Protein AF-X1E9R8-F1 (afdb_monomer_lite)

Foldseek 3Di:
DDCVVVVVPPDPDDDPVVVVVVVVVVVVVVVVVVVVVVVVVVVVCVVCVVVDDCVVVVVDVPDDDPDPVSDDPDDDDDCAPDWDKDKDKDKDWDDDPPDIDIDIDIDIDIDHDDDD

pLDDT: mean 72.68, std 14.91, range [38.0, 93.12]

Structure (mmCIF, N/CA/C/O backbone):
data_AF-X1E9R8-F1
#
_entry.id   AF-X1E9R8-F1
#
loop_
_atom_site.group_PDB
_atom_site.id
_atom_site.type_symbol
_atom_site.label_atom_id
_atom_site.label_alt_id
_atom_site.label_comp_id
_atom_site.label_asym_id
_atom_site.label_entity_id
_atom_site.label_seq_id
_atom_site.pdbx_PDB_ins_code
_atom_site.Cartn_x
_atom_site.Cartn_y
_atom_site.Cartn_z
_atom_site.occupancy
_atom_site.B_iso_or_equiv
_atom_site.auth_seq_id
_atom_site.auth_comp_id
_atom_site.auth_asym_id
_atom_site.auth_atom_id
_atom_site.pdbx_PDB_model_num
ATOM 1 N N . MET A 1 1 ? -6.210 15.035 -20.607 1.00 41.16 1 MET A N 1
ATOM 2 C CA . MET A 1 1 ? -5.957 14.805 -22.046 1.00 41.16 1 MET A CA 1
ATOM 3 C C . MET A 1 1 ? -5.330 13.419 -22.152 1.00 41.16 1 MET A C 1
ATOM 5 O O . MET A 1 1 ? -4.273 13.219 -21.573 1.00 41.16 1 MET A O 1
ATOM 9 N N . ASN A 1 2 ? -6.037 12.433 -22.716 1.00 38.00 2 ASN A N 1
ATOM 10 C CA . ASN A 1 2 ? -5.622 11.021 -22.694 1.00 38.00 2 ASN A CA 1
ATOM 11 C C . ASN A 1 2 ? -4.437 10.783 -23.647 1.00 38.00 2 ASN A C 1
ATOM 13 O O . ASN A 1 2 ? -4.589 10.883 -24.863 1.00 38.00 2 ASN A O 1
ATOM 17 N N . PHE A 1 3 ? -3.267 10.467 -23.084 1.00 48.22 3 PHE A N 1
ATOM 18 C CA . PHE A 1 3 ? -1.976 10.388 -23.787 1.00 48.22 3 PHE A CA 1
ATOM 19 C C . PHE A 1 3 ? -1.798 9.161 -24.693 1.00 48.22 3 PHE A C 1
ATOM 21 O O . PHE A 1 3 ? -0.892 9.138 -25.519 1.00 48.22 3 PHE A O 1
ATOM 28 N N . PHE A 1 4 ? -2.694 8.172 -24.628 1.00 43.88 4 PHE A N 1
ATOM 29 C CA . PHE A 1 4 ? -2.662 7.030 -25.551 1.00 43.88 4 PHE A CA 1
ATOM 30 C C . PHE A 1 4 ? -2.816 7.434 -27.028 1.00 43.88 4 PHE A C 1
ATOM 32 O O . PHE A 1 4 ? -2.427 6.674 -27.909 1.00 43.88 4 PHE A O 1
ATOM 39 N N . ASN A 1 5 ? -3.302 8.649 -27.310 1.00 44.19 5 ASN A N 1
ATOM 40 C CA . ASN A 1 5 ? -3.389 9.174 -28.672 1.00 44.19 5 ASN A CA 1
ATOM 41 C C . ASN A 1 5 ? -2.053 9.683 -29.247 1.00 44.19 5 ASN A C 1
ATOM 43 O O . ASN A 1 5 ? -1.972 9.850 -30.461 1.00 44.19 5 ASN A O 1
ATOM 47 N N . SER A 1 6 ? -1.002 9.912 -28.443 1.00 46.03 6 SER A N 1
ATOM 48 C CA . SER A 1 6 ? 0.294 10.398 -28.961 1.00 46.03 6 SER A CA 1
ATOM 49 C C . SER A 1 6 ? 1.245 9.281 -29.405 1.00 46.03 6 SER A C 1
ATOM 51 O O . SER A 1 6 ? 2.306 9.559 -29.954 1.00 46.03 6 SER A O 1
ATOM 53 N N . ILE A 1 7 ? 0.892 8.013 -29.174 1.00 50.09 7 ILE A N 1
ATOM 54 C CA . ILE A 1 7 ? 1.714 6.859 -29.581 1.00 50.09 7 ILE A CA 1
ATOM 55 C C . ILE A 1 7 ? 1.638 6.645 -31.103 1.00 50.09 7 ILE A C 1
ATOM 57 O O . ILE A 1 7 ? 2.571 6.126 -31.709 1.00 50.09 7 ILE A O 1
ATOM 61 N N . ASN A 1 8 ? 0.571 7.130 -31.745 1.00 49.25 8 ASN A N 1
ATOM 62 C CA . ASN A 1 8 ? 0.366 6.993 -33.188 1.00 49.25 8 ASN A CA 1
ATOM 63 C C . ASN A 1 8 ? 1.249 7.918 -34.046 1.00 49.25 8 ASN A C 1
ATOM 65 O O . ASN A 1 8 ? 1.167 7.846 -35.268 1.00 49.25 8 ASN A O 1
ATOM 69 N N . SER A 1 9 ? 2.083 8.774 -33.444 1.00 53.84 9 SER A N 1
ATOM 70 C CA . SER A 1 9 ? 2.996 9.667 -34.173 1.00 53.84 9 SER A CA 1
ATOM 71 C C . SER A 1 9 ? 4.478 9.401 -33.894 1.00 53.84 9 SER A C 1
ATOM 73 O O . SER A 1 9 ? 5.303 10.271 -34.162 1.00 53.84 9 SER A O 1
ATOM 75 N N . ILE A 1 10 ? 4.841 8.245 -33.324 1.00 57.44 10 ILE A N 1
ATOM 76 C CA . ILE A 1 10 ? 6.256 7.880 -33.178 1.00 57.44 10 ILE A CA 1
ATOM 77 C C . ILE A 1 10 ? 6.777 7.481 -34.563 1.00 57.44 10 ILE A C 1
ATOM 79 O O . ILE A 1 10 ? 6.448 6.418 -35.086 1.00 57.44 10 ILE A O 1
ATOM 83 N N . ASP A 1 11 ? 7.537 8.407 -35.144 1.00 58.62 11 ASP A N 1
ATOM 84 C CA . ASP A 1 11 ? 8.135 8.386 -36.474 1.00 58.62 11 ASP A CA 1
ATOM 85 C C . ASP A 1 11 ? 8.653 7.015 -36.924 1.00 58.62 11 ASP A C 1
ATOM 87 O O . ASP A 1 11 ? 9.331 6.294 -36.188 1.00 58.62 11 ASP A O 1
ATOM 91 N N . SER A 1 12 ? 8.407 6.732 -38.204 1.00 57.72 12 SER A N 1
ATOM 92 C CA . SER A 1 12 ? 8.784 5.537 -38.977 1.00 57.72 12 SER A CA 1
ATOM 93 C C . SER A 1 12 ? 10.296 5.218 -39.082 1.00 57.72 12 SER A C 1
ATOM 95 O O . SER A 1 12 ? 10.709 4.505 -39.993 1.00 57.72 12 SER A O 1
ATOM 97 N N . GLY A 1 13 ? 11.132 5.701 -38.155 1.00 67.19 13 GLY A N 1
ATOM 98 C CA . GLY A 1 13 ? 12.592 5.537 -38.161 1.00 67.19 13 GLY A CA 1
ATOM 99 C C . GLY A 1 13 ? 13.233 5.042 -36.857 1.00 67.19 13 GLY A C 1
ATOM 100 O O . GLY A 1 13 ? 14.442 4.816 -36.845 1.00 67.19 13 GLY A O 1
ATOM 101 N N . PHE A 1 14 ? 12.482 4.856 -35.765 1.00 74.50 14 PHE A N 1
ATOM 102 C CA . PHE A 1 14 ? 13.053 4.392 -34.492 1.00 74.50 14 PHE A CA 1
ATOM 103 C C . PHE A 1 14 ? 13.040 2.868 -34.344 1.00 74.50 14 PHE A C 1
ATOM 105 O O . PHE A 1 14 ? 12.072 2.184 -34.675 1.00 74.50 14 PHE A O 1
ATOM 112 N N . THR A 1 15 ? 14.115 2.336 -33.763 1.00 87.38 15 THR A N 1
ATOM 113 C CA . THR A 1 15 ? 14.171 0.938 -33.313 1.00 87.38 15 THR A CA 1
ATOM 114 C C . THR A 1 15 ? 13.290 0.732 -32.078 1.00 87.38 15 THR A C 1
ATOM 116 O O . THR A 1 15 ? 13.027 1.664 -31.311 1.00 87.38 15 THR A O 1
ATOM 119 N N . LYS A 1 16 ? 12.834 -0.504 -31.849 1.00 84.94 16 LYS A N 1
ATOM 120 C CA . LYS A 1 16 ? 11.950 -0.836 -30.717 1.00 84.94 16 LYS A CA 1
ATOM 121 C C . LYS A 1 16 ? 12.608 -0.526 -29.371 1.00 84.94 16 LYS A C 1
ATOM 123 O O . LYS A 1 16 ? 11.939 -0.097 -28.436 1.00 84.94 16 LYS A O 1
ATOM 128 N N . GLU A 1 17 ? 13.921 -0.689 -29.294 1.00 88.12 17 GLU A N 1
ATOM 129 C CA . GLU A 1 17 ? 14.757 -0.409 -28.132 1.00 88.12 17 GLU A CA 1
ATOM 130 C C . GLU A 1 17 ? 14.771 1.090 -27.804 1.00 88.12 17 GLU A C 1
ATOM 132 O O . GLU A 1 17 ? 14.690 1.477 -26.636 1.00 88.12 17 GLU A O 1
ATOM 137 N N . GLN A 1 18 ? 14.809 1.953 -28.825 1.00 84.19 18 GLN A N 1
ATOM 138 C CA . GLN A 1 18 ? 14.741 3.405 -28.645 1.00 84.19 18 GLN A CA 1
ATOM 139 C C . GLN A 1 18 ? 13.357 3.841 -28.159 1.00 84.19 18 GLN A C 1
ATOM 141 O O . GLN A 1 18 ? 13.267 4.633 -27.221 1.00 84.19 18 GLN A O 1
ATOM 146 N N . ILE A 1 19 ? 12.290 3.268 -28.724 1.00 87.19 19 ILE A N 1
ATOM 147 C CA . ILE A 1 19 ? 10.911 3.515 -28.277 1.00 87.19 19 ILE A CA 1
ATOM 148 C C .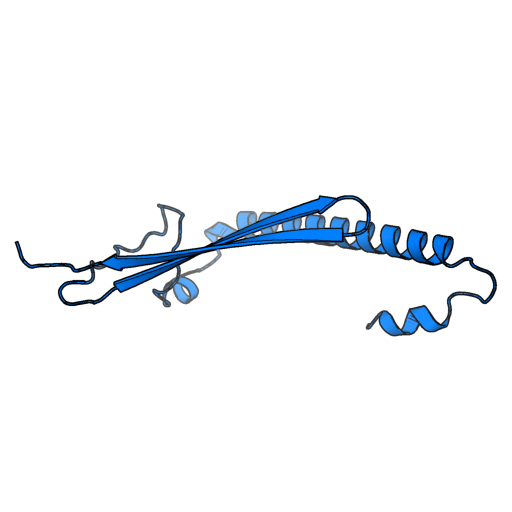 ILE A 1 19 ? 10.742 3.091 -26.813 1.00 87.19 19 ILE A C 1
ATOM 150 O O . ILE A 1 19 ? 10.248 3.863 -25.991 1.00 87.19 19 ILE A O 1
ATOM 154 N N . LEU A 1 20 ? 11.217 1.894 -26.454 1.00 83.56 20 LEU A N 1
ATOM 155 C CA . LEU A 1 20 ? 11.189 1.406 -25.075 1.00 83.56 20 LEU A CA 1
ATOM 156 C C . LEU A 1 20 ? 11.964 2.331 -24.128 1.00 83.56 20 LEU A C 1
ATOM 158 O O . LEU A 1 20 ? 11.477 2.654 -23.046 1.00 83.56 20 LEU A O 1
ATOM 162 N N . THR A 1 21 ? 13.142 2.796 -24.541 1.00 88.56 21 THR A N 1
ATOM 163 C CA . THR A 1 21 ? 13.962 3.712 -23.738 1.00 88.56 21 THR A CA 1
ATOM 164 C C . THR A 1 21 ? 13.247 5.037 -23.474 1.00 88.56 21 THR A C 1
ATOM 166 O O . THR A 1 21 ? 13.293 5.544 -22.354 1.00 88.56 21 THR A O 1
ATOM 169 N N . VAL A 1 22 ? 12.567 5.596 -24.478 1.00 89.31 22 VAL A N 1
ATOM 170 C CA . VAL A 1 22 ? 11.764 6.818 -24.321 1.00 89.31 22 VAL A CA 1
ATOM 171 C C . VAL A 1 22 ? 10.610 6.582 -23.347 1.00 89.31 22 VAL A C 1
ATOM 173 O O . VAL A 1 22 ? 10.435 7.359 -22.410 1.00 89.31 22 VAL A O 1
ATOM 176 N N . ASN A 1 23 ? 9.885 5.474 -23.497 1.00 85.69 23 ASN A N 1
ATOM 177 C CA . ASN A 1 23 ? 8.765 5.141 -22.617 1.00 85.69 23 ASN A CA 1
ATOM 178 C C . ASN A 1 23 ? 9.201 4.981 -21.155 1.00 85.69 23 ASN A C 1
ATOM 180 O O . ASN A 1 23 ? 8.546 5.505 -20.258 1.00 85.69 23 ASN A O 1
ATOM 184 N N . LEU A 1 24 ? 10.329 4.309 -20.906 1.00 88.56 24 LEU A N 1
ATOM 185 C CA . LEU A 1 24 ? 10.861 4.137 -19.552 1.00 88.56 24 LEU A CA 1
ATOM 186 C C . LEU A 1 24 ? 11.286 5.468 -18.921 1.00 88.56 24 LEU A C 1
ATOM 188 O O . LEU A 1 24 ? 11.037 5.685 -17.737 1.00 88.56 24 LEU A O 1
ATOM 192 N N . LYS A 1 25 ? 11.891 6.374 -19.700 1.00 90.81 25 LYS A N 1
ATOM 193 C CA . LYS A 1 25 ? 12.239 7.721 -19.222 1.00 90.81 25 LYS A CA 1
ATOM 194 C C . LYS A 1 25 ? 10.997 8.529 -18.857 1.00 90.81 25 LYS A C 1
ATOM 196 O O . LYS A 1 25 ? 10.987 9.175 -17.813 1.00 90.81 25 LYS A O 1
ATOM 201 N N . ASN A 1 26 ? 9.952 8.452 -19.677 1.00 89.12 26 ASN A N 1
ATOM 202 C CA . ASN A 1 26 ? 8.692 9.141 -19.410 1.00 89.12 26 ASN A CA 1
ATOM 203 C C . ASN A 1 26 ? 8.023 8.599 -18.141 1.00 89.12 26 ASN A C 1
ATOM 205 O O . ASN A 1 26 ? 7.667 9.378 -17.264 1.00 89.12 26 ASN A O 1
ATOM 209 N N . LEU A 1 27 ? 7.954 7.273 -17.985 1.00 91.19 27 LEU A N 1
ATOM 210 C CA . LEU A 1 27 ? 7.406 6.641 -16.782 1.00 91.19 27 LEU A CA 1
ATOM 211 C C . LEU A 1 27 ? 8.186 7.039 -15.517 1.00 91.19 27 LEU A C 1
ATOM 213 O O . LEU A 1 27 ? 7.597 7.319 -14.474 1.00 91.19 27 LEU A O 1
ATOM 217 N N . ALA A 1 28 ? 9.518 7.089 -15.604 1.00 90.38 28 ALA A N 1
ATOM 218 C CA . ALA A 1 28 ? 10.355 7.536 -14.496 1.00 90.38 28 ALA A CA 1
ATOM 219 C C . ALA A 1 28 ? 10.069 9.000 -14.119 1.00 90.38 28 ALA A C 1
ATOM 221 O O . ALA A 1 28 ? 10.038 9.334 -12.935 1.00 90.38 28 ALA A O 1
ATOM 222 N N . GLN A 1 29 ? 9.824 9.860 -15.109 1.00 91.25 29 GLN A N 1
ATOM 223 C CA . GLN A 1 29 ? 9.473 11.257 -14.877 1.00 91.25 29 GLN A CA 1
ATOM 224 C C . GLN A 1 29 ? 8.095 11.397 -14.216 1.00 91.25 29 GLN A C 1
ATOM 226 O O . GLN A 1 29 ? 7.970 12.103 -13.217 1.00 91.25 29 GLN A O 1
ATOM 231 N N . GLU A 1 30 ? 7.091 10.660 -14.699 1.00 91.75 30 GLU A N 1
ATOM 232 C CA . GLU A 1 30 ? 5.755 10.625 -14.091 1.00 91.75 30 GLU A CA 1
ATOM 233 C C . GLU A 1 30 ? 5.815 10.197 -12.622 1.00 91.75 30 GLU A C 1
ATOM 235 O O . GLU A 1 30 ? 5.198 10.822 -11.760 1.00 91.75 30 GLU A O 1
ATOM 240 N N . TYR A 1 31 ? 6.614 9.173 -12.313 1.00 92.25 31 TYR A N 1
ATOM 241 C CA . TYR A 1 31 ? 6.819 8.726 -10.938 1.00 92.25 31 TYR A CA 1
ATOM 242 C C . TYR A 1 31 ? 7.400 9.834 -10.046 1.00 92.25 31 TYR A C 1
ATOM 244 O O . TYR A 1 31 ? 6.921 10.055 -8.931 1.00 92.25 31 TYR A O 1
ATOM 252 N N . ILE A 1 32 ? 8.409 10.561 -10.536 1.00 93.00 32 ILE A N 1
ATOM 253 C CA . ILE A 1 32 ? 9.014 11.684 -9.805 1.00 93.00 32 ILE A CA 1
ATOM 254 C C . ILE A 1 32 ? 7.978 12.781 -9.538 1.00 93.00 32 ILE A C 1
ATOM 256 O O . ILE A 1 32 ? 7.940 13.341 -8.439 1.00 93.00 32 ILE A O 1
ATOM 260 N N . ASP A 1 33 ? 7.138 13.093 -10.522 1.00 90.75 33 ASP A N 1
ATOM 261 C CA . ASP A 1 33 ? 6.121 14.133 -10.386 1.00 90.75 33 ASP A CA 1
ATOM 262 C C . ASP A 1 33 ? 5.003 13.719 -9.416 1.00 90.75 33 ASP A C 1
ATOM 264 O O . ASP A 1 33 ? 4.563 14.543 -8.609 1.00 90.75 33 ASP A O 1
ATOM 268 N N . VAL A 1 34 ? 4.616 12.438 -9.395 1.00 91.12 34 VAL A N 1
ATOM 269 C CA . VAL A 1 34 ? 3.691 11.880 -8.392 1.00 91.12 34 VAL A CA 1
ATOM 270 C C . VAL A 1 34 ? 4.275 11.983 -6.983 1.00 91.12 34 VAL A C 1
ATOM 272 O O . VAL A 1 34 ? 3.593 12.441 -6.064 1.00 91.12 34 VAL A O 1
ATOM 275 N N . GLU A 1 35 ? 5.543 11.618 -6.795 1.00 88.88 35 GLU A N 1
ATOM 276 C CA . GLU A 1 35 ? 6.208 11.738 -5.493 1.00 88.88 35 GLU A CA 1
ATOM 277 C C . GLU A 1 35 ? 6.308 13.199 -5.032 1.00 88.88 35 GLU A C 1
ATOM 279 O O . GLU A 1 35 ? 6.086 13.502 -3.855 1.00 88.88 35 GLU A O 1
ATOM 284 N N . ARG A 1 36 ? 6.571 14.136 -5.951 1.00 93.12 36 ARG A N 1
ATOM 285 C CA . ARG A 1 36 ? 6.556 15.572 -5.641 1.00 93.12 36 ARG A CA 1
ATOM 286 C C . ARG A 1 36 ? 5.164 16.028 -5.207 1.00 93.12 36 ARG A C 1
ATOM 288 O O . ARG A 1 36 ? 5.035 16.670 -4.168 1.00 93.12 36 ARG A O 1
ATOM 295 N N . MET A 1 37 ? 4.129 15.656 -5.958 1.00 90.38 37 MET A N 1
ATOM 296 C CA . MET A 1 37 ? 2.742 16.014 -5.655 1.00 90.38 37 MET A CA 1
ATOM 297 C C . MET A 1 37 ? 2.298 15.470 -4.295 1.00 90.38 37 MET A C 1
ATOM 299 O O . MET A 1 37 ? 1.670 16.186 -3.517 1.00 90.38 37 MET A O 1
ATOM 303 N N . LYS A 1 38 ? 2.681 14.232 -3.970 1.00 86.00 38 LYS A N 1
ATOM 304 C CA . LYS A 1 38 ? 2.419 13.614 -2.668 1.00 86.00 38 LYS A CA 1
ATOM 305 C C . LYS A 1 38 ? 3.066 14.396 -1.525 1.00 86.00 38 LYS A C 1
ATOM 307 O O . LYS A 1 38 ? 2.412 14.624 -0.511 1.00 86.00 38 LYS A O 1
ATOM 312 N N . LYS A 1 39 ? 4.319 14.835 -1.683 1.00 88.94 39 LYS A N 1
ATOM 313 C CA . LYS A 1 39 ? 4.993 15.675 -0.678 1.00 88.94 39 LYS A CA 1
ATOM 314 C C . LYS A 1 39 ? 4.264 16.998 -0.476 1.00 88.94 39 LYS A C 1
ATOM 316 O O . LYS A 1 39 ? 3.923 17.322 0.656 1.00 88.94 39 LYS A O 1
ATOM 321 N N . THR A 1 40 ? 3.939 17.699 -1.560 1.00 91.31 40 THR A N 1
ATOM 322 C CA . THR A 1 40 ? 3.194 18.964 -1.494 1.00 91.31 40 THR A CA 1
ATOM 323 C C . THR A 1 40 ? 1.826 18.788 -0.836 1.00 91.31 40 THR A C 1
ATOM 325 O O . THR A 1 40 ? 1.427 19.602 -0.007 1.00 91.31 40 THR A O 1
ATOM 328 N N . PHE A 1 41 ? 1.113 17.703 -1.145 1.00 85.56 41 PHE A N 1
ATOM 329 C CA . PHE A 1 41 ? -0.155 17.383 -0.493 1.00 85.56 41 PHE A CA 1
ATOM 330 C C . 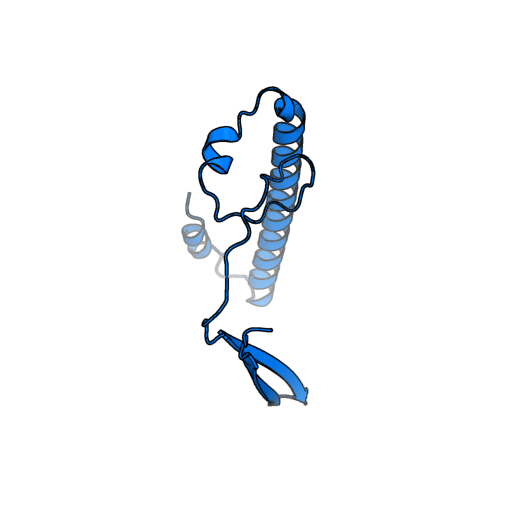PHE A 1 41 ? 0.004 17.221 1.024 1.00 85.56 41 PHE A C 1
ATOM 332 O O . PHE A 1 41 ? -0.759 17.811 1.788 1.00 85.56 41 PHE A O 1
ATOM 339 N N . VAL A 1 42 ? 1.014 16.466 1.468 1.00 83.69 42 VAL A N 1
ATOM 340 C CA . VAL A 1 42 ? 1.302 16.280 2.898 1.00 83.69 42 VAL A CA 1
ATOM 341 C C . VAL A 1 42 ? 1.656 17.609 3.566 1.00 83.69 42 VAL A C 1
ATOM 343 O O . VAL A 1 42 ? 1.141 17.897 4.642 1.00 83.69 42 VAL A O 1
ATOM 346 N N . GLU A 1 43 ? 2.483 18.441 2.934 1.00 87.25 43 GLU A N 1
ATOM 347 C CA . GLU A 1 43 ? 2.851 19.764 3.452 1.00 87.25 43 GLU A CA 1
ATOM 348 C C . GLU A 1 43 ? 1.626 20.666 3.643 1.00 87.25 43 GLU A C 1
ATOM 350 O O . GLU A 1 43 ? 1.460 21.264 4.707 1.00 87.25 43 GLU A O 1
ATOM 355 N N . ILE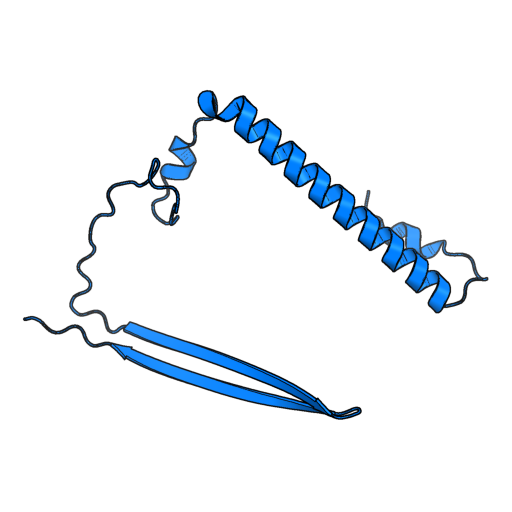 A 1 44 ? 0.726 20.714 2.654 1.00 87.19 44 ILE A N 1
ATOM 356 C CA . ILE A 1 44 ? -0.529 21.475 2.737 1.00 87.19 44 ILE A CA 1
ATOM 357 C C . ILE A 1 44 ? -1.415 20.931 3.861 1.00 87.19 44 ILE A C 1
ATOM 359 O O . ILE A 1 44 ? -1.974 21.712 4.634 1.00 87.19 44 ILE A O 1
ATOM 363 N N . LEU A 1 45 ? -1.539 19.607 3.975 1.00 82.88 45 LEU A N 1
ATOM 364 C CA . LEU A 1 45 ? -2.350 18.967 5.009 1.00 82.88 45 LEU A CA 1
ATOM 365 C C . LEU A 1 45 ? -1.817 19.309 6.405 1.00 82.88 45 LEU A C 1
ATOM 367 O O . LEU A 1 45 ? -2.586 19.715 7.273 1.00 82.88 45 LEU A O 1
ATOM 371 N N . LEU A 1 46 ? -0.501 19.220 6.608 1.00 80.38 46 LEU A N 1
ATOM 372 C CA . LEU A 1 46 ? 0.146 19.560 7.876 1.00 80.38 46 LEU A CA 1
ATOM 373 C C . LEU A 1 46 ? 0.025 21.052 8.213 1.00 80.38 46 LEU A C 1
ATOM 375 O O . LEU A 1 46 ? -0.268 21.391 9.359 1.00 80.38 46 LEU A O 1
ATOM 379 N N . ALA A 1 47 ? 0.191 21.943 7.230 1.00 85.50 47 ALA A N 1
ATOM 380 C CA . ALA A 1 47 ? 0.049 23.387 7.425 1.00 85.50 47 ALA A CA 1
ATOM 381 C C . ALA A 1 47 ? -1.369 23.785 7.867 1.00 85.50 47 ALA A C 1
ATOM 383 O O . ALA A 1 47 ? -1.543 24.748 8.613 1.00 85.50 47 ALA A O 1
ATOM 384 N N . ASN A 1 48 ? -2.376 23.020 7.441 1.00 84.94 48 ASN A N 1
ATOM 385 C CA . ASN A 1 48 ? -3.783 23.276 7.736 1.00 84.94 48 ASN A CA 1
ATOM 386 C C . ASN A 1 48 ? -4.356 22.336 8.807 1.00 84.94 48 ASN A C 1
ATOM 388 O O . ASN A 1 48 ? -5.543 22.385 9.097 1.00 84.94 48 ASN A O 1
ATOM 392 N N . LEU A 1 49 ? -3.538 21.502 9.453 1.00 79.19 49 LEU A N 1
ATOM 393 C CA . LEU A 1 49 ? -4.013 20.449 10.358 1.00 79.19 49 LEU A CA 1
ATOM 394 C C . LEU A 1 49 ? -4.919 20.963 11.490 1.00 79.19 49 LEU A C 1
ATOM 396 O O . LEU A 1 49 ? -5.845 20.272 11.897 1.00 79.19 49 LEU A O 1
ATOM 400 N N . LYS A 1 50 ? -4.686 22.191 11.973 1.00 77.62 50 LYS A N 1
ATOM 401 C CA . LYS A 1 50 ? -5.499 22.822 13.028 1.00 77.62 50 LYS A CA 1
ATOM 402 C C . LYS A 1 50 ? -6.887 23.272 12.558 1.00 77.62 50 LYS A C 1
ATOM 404 O O . LYS A 1 50 ? -7.764 23.447 13.396 1.00 77.62 50 LYS A O 1
ATOM 409 N N . SER A 1 51 ? -7.071 23.509 11.260 1.00 80.12 51 SER A N 1
ATOM 410 C CA . SER A 1 51 ? -8.339 23.942 10.658 1.00 80.12 51 SER A CA 1
ATOM 411 C C . SER A 1 51 ? -9.088 22.807 9.953 1.00 80.12 51 SER A C 1
ATOM 413 O O . SER A 1 51 ? -10.241 22.988 9.566 1.00 80.12 51 SER A O 1
ATOM 415 N N . LEU A 1 52 ? -8.464 21.636 9.800 1.00 78.56 52 LEU A N 1
ATOM 416 C CA . LEU A 1 52 ? -9.093 20.453 9.223 1.00 78.56 52 LEU A CA 1
ATOM 417 C C . LEU A 1 52 ? -9.981 19.755 10.261 1.00 78.56 52 LEU A C 1
ATOM 419 O O . LEU A 1 52 ? -9.510 19.309 11.306 1.00 78.56 52 LEU A O 1
ATOM 423 N N . ASN A 1 53 ? -11.273 19.630 9.950 1.00 75.69 53 ASN A N 1
ATOM 424 C CA . ASN A 1 53 ? -12.210 18.834 10.735 1.00 75.69 53 ASN A CA 1
ATOM 425 C C . ASN A 1 53 ? -12.316 17.417 10.143 1.00 75.69 53 ASN A C 1
ATOM 427 O O . ASN A 1 53 ? -12.839 17.231 9.046 1.00 75.69 53 ASN A O 1
ATOM 431 N N . PHE A 1 54 ? -11.839 16.418 10.888 1.00 70.31 54 PHE A N 1
ATOM 432 C CA . PHE A 1 54 ? -11.902 15.004 10.506 1.00 70.31 54 PHE A CA 1
ATOM 433 C C . PHE A 1 54 ? -13.084 14.250 11.140 1.00 70.31 54 PHE A C 1
ATOM 435 O O . PHE A 1 54 ? -13.207 13.042 10.945 1.00 70.31 54 PHE A O 1
ATOM 442 N N . GLU A 1 55 ? -13.969 14.922 11.884 1.00 70.69 55 GLU A N 1
ATOM 443 C CA . GLU A 1 55 ? -15.086 14.297 12.608 1.00 70.69 55 GLU A CA 1
ATOM 444 C C . GLU A 1 55 ? -15.967 13.426 11.710 1.00 70.69 55 GLU A C 1
ATOM 446 O O . GLU A 1 55 ? -16.403 12.361 12.137 1.00 70.69 55 GLU A O 1
ATOM 451 N N . GLU A 1 56 ? -16.202 13.834 10.462 1.00 68.81 56 GLU A N 1
ATOM 452 C CA . GLU A 1 56 ? -17.025 13.079 9.515 1.00 68.81 56 GLU A CA 1
ATOM 453 C C . GLU A 1 56 ? -16.365 11.772 9.050 1.00 68.81 56 GLU A C 1
ATOM 455 O O . GLU A 1 56 ? -17.042 10.752 8.940 1.00 68.81 56 GLU A O 1
ATOM 460 N N . LEU A 1 57 ? -15.040 11.756 8.880 1.00 61.22 57 LEU A N 1
ATOM 461 C CA . LEU A 1 57 ? -14.284 10.529 8.595 1.00 61.22 57 LEU A CA 1
ATOM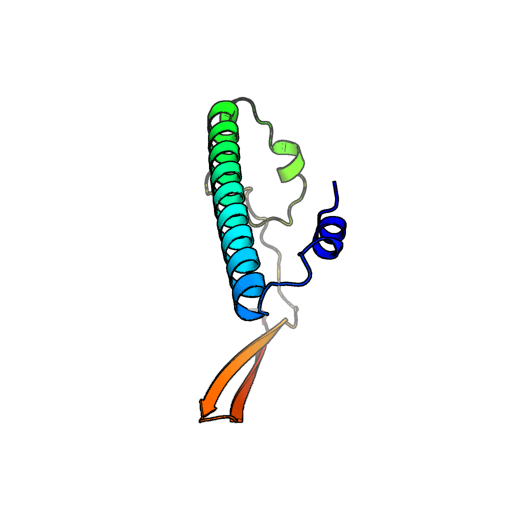 462 C C . LEU A 1 57 ? -14.250 9.604 9.816 1.00 61.22 57 LEU A C 1
ATOM 464 O O . LEU A 1 57 ? -14.354 8.386 9.683 1.00 61.22 57 LEU A O 1
ATOM 468 N N . LEU A 1 58 ? -14.195 10.186 11.017 1.00 60.91 58 LEU A N 1
ATOM 469 C CA . LEU A 1 58 ? -14.255 9.450 12.277 1.00 60.91 58 LEU A CA 1
ATOM 470 C C . LEU A 1 58 ? -15.645 8.871 12.575 1.00 60.91 58 LEU A C 1
ATOM 472 O O . LEU A 1 58 ? -15.750 8.007 13.449 1.00 60.91 58 LEU A O 1
ATOM 476 N N . LYS A 1 59 ? -16.722 9.309 11.904 1.00 66.44 59 LYS A N 1
ATOM 477 C CA . LYS A 1 59 ? -18.074 8.739 12.088 1.00 66.44 59 LYS A CA 1
ATOM 478 C C . LYS A 1 59 ? -18.167 7.279 11.647 1.00 66.44 59 LYS A C 1
ATOM 480 O O . LYS A 1 59 ? -19.043 6.577 12.143 1.00 66.44 59 LYS A O 1
ATOM 485 N N . TYR A 1 60 ? -17.270 6.812 10.783 1.00 59.84 60 TYR A N 1
ATOM 486 C CA . TYR A 1 60 ? -17.247 5.429 10.319 1.00 59.84 60 TYR A CA 1
ATOM 487 C C . TYR A 1 60 ? -16.279 4.597 11.184 1.00 59.84 60 TYR A C 1
ATOM 489 O O . TYR A 1 60 ? -15.065 4.744 11.054 1.00 59.84 60 TYR A O 1
ATOM 497 N N . PRO A 1 61 ? -16.775 3.715 12.073 1.00 53.59 61 PRO A N 1
ATOM 498 C CA . PRO A 1 61 ? -15.963 3.014 13.076 1.00 53.59 61 PRO A CA 1
ATOM 499 C C . PRO A 1 61 ? -15.063 1.898 12.515 1.00 53.59 61 PRO A C 1
ATOM 501 O O . PRO A 1 61 ? -14.372 1.236 13.282 1.00 53.59 61 PRO A O 1
ATOM 504 N N . ASN A 1 62 ? -15.049 1.682 11.196 1.00 55.16 62 ASN A N 1
ATOM 505 C CA . ASN A 1 62 ? -14.354 0.556 10.561 1.00 55.16 62 ASN A CA 1
ATOM 506 C C . ASN A 1 62 ? -12.905 0.867 10.145 1.00 55.16 62 ASN A C 1
ATOM 508 O O . ASN A 1 62 ? -12.283 0.057 9.461 1.00 55.16 62 ASN A O 1
ATOM 512 N N . TYR A 1 63 ? -12.368 2.026 10.529 1.00 50.31 63 TYR A N 1
ATOM 513 C CA . TYR A 1 63 ? -10.990 2.405 10.226 1.00 50.31 63 TYR A CA 1
ATOM 514 C C . TYR A 1 63 ? -10.104 2.231 11.464 1.00 50.31 63 TYR A C 1
ATOM 516 O O . TYR A 1 63 ? -10.321 2.872 12.492 1.00 50.31 63 TYR A O 1
ATOM 524 N N . ASP A 1 64 ? -9.094 1.364 11.356 1.00 53.16 64 ASP A N 1
ATOM 525 C CA . ASP A 1 64 ? -8.034 1.215 12.356 1.00 53.16 64 ASP A CA 1
ATOM 526 C C . ASP A 1 64 ? -7.066 2.405 12.250 1.00 53.16 64 ASP A C 1
ATOM 528 O O . ASP A 1 64 ? -6.167 2.432 11.405 1.00 53.16 64 ASP A O 1
ATOM 532 N N . ILE A 1 65 ? -7.303 3.438 13.064 1.00 57.03 65 ILE A N 1
ATOM 533 C CA . ILE A 1 65 ? -6.445 4.626 13.132 1.00 57.03 65 ILE A CA 1
ATOM 534 C C . ILE A 1 65 ? -5.289 4.327 14.089 1.00 57.03 65 ILE A C 1
ATOM 536 O O . ILE A 1 65 ? -5.475 4.165 15.300 1.00 57.03 65 ILE A O 1
ATOM 540 N N . LYS A 1 66 ? -4.078 4.240 13.529 1.00 55.28 66 LYS A N 1
ATOM 541 C CA . LYS A 1 66 ? -2.859 3.835 14.247 1.00 55.28 66 LYS A CA 1
ATOM 542 C C . LYS A 1 66 ? -2.344 4.925 15.190 1.00 55.28 66 LYS A C 1
ATOM 544 O O . LYS A 1 66 ? -1.636 4.628 16.153 1.00 55.28 66 LYS A O 1
ATOM 549 N N . GLU A 1 67 ? -2.713 6.174 14.942 1.00 56.25 67 GLU A N 1
ATOM 550 C CA . GLU A 1 67 ? -2.306 7.350 15.693 1.00 56.25 67 GLU A CA 1
ATOM 551 C C . GLU A 1 67 ? -3.017 7.430 17.054 1.00 56.25 67 GLU A C 1
ATOM 553 O O . GLU A 1 67 ? -4.222 7.668 17.157 1.00 56.25 67 GLU A O 1
ATOM 558 N N . ASN A 1 68 ? -2.244 7.284 18.136 1.00 57.94 68 ASN A N 1
ATOM 559 C CA . ASN A 1 68 ? -2.767 7.193 19.505 1.00 57.94 68 ASN A CA 1
ATOM 560 C C . ASN A 1 68 ? -3.598 8.407 19.969 1.00 57.94 68 ASN A C 1
ATOM 562 O O . ASN A 1 68 ? -4.392 8.258 20.891 1.00 57.94 68 ASN A O 1
ATOM 566 N N . PHE A 1 69 ? -3.446 9.584 19.352 1.00 56.97 69 PHE A N 1
ATOM 567 C CA . PHE A 1 69 ? -4.175 10.804 19.729 1.00 56.97 69 PHE A CA 1
ATOM 568 C C . PHE A 1 69 ? -5.591 10.902 19.130 1.00 56.97 69 PHE A C 1
ATOM 570 O O . PHE A 1 69 ? -6.362 11.757 19.552 1.00 56.97 69 PHE A O 1
ATOM 577 N N . ILE A 1 70 ? -5.946 10.029 18.177 1.00 55.75 70 ILE A N 1
ATOM 578 C CA . ILE A 1 70 ? -7.278 9.969 17.540 1.00 55.75 70 ILE A CA 1
ATOM 579 C C . ILE A 1 70 ? -8.040 8.698 17.960 1.00 55.75 70 ILE A C 1
ATOM 581 O O . ILE A 1 70 ? -9.213 8.525 17.626 1.00 55.75 70 ILE A O 1
ATOM 585 N N . LYS A 1 71 ? -7.403 7.789 18.712 1.00 48.12 71 LYS A N 1
ATOM 586 C CA . LYS A 1 71 ? -8.009 6.515 19.114 1.00 48.12 71 LYS A CA 1
ATOM 587 C C . LYS A 1 71 ? -9.294 6.742 19.904 1.00 48.12 71 LYS A C 1
ATOM 589 O O . LYS A 1 71 ? -9.274 7.110 21.078 1.00 48.12 71 LYS A O 1
ATOM 594 N N . LYS A 1 72 ? -10.426 6.450 19.262 1.00 52.25 72 LYS A N 1
ATOM 595 C CA . LYS A 1 72 ? -11.689 6.240 19.964 1.00 52.25 72 LYS A CA 1
ATOM 596 C C . LYS A 1 72 ? -11.526 5.053 20.920 1.00 52.25 72 LYS A C 1
ATOM 598 O O . LYS A 1 72 ? -10.834 4.093 20.569 1.00 52.25 72 LYS A O 1
ATOM 603 N N . PRO A 1 73 ? -12.160 5.081 22.104 1.00 53.12 73 PRO A N 1
ATOM 604 C CA . PRO A 1 73 ? -12.231 3.905 22.956 1.00 53.12 73 PRO A CA 1
ATOM 605 C C . PRO A 1 73 ? -12.926 2.788 22.172 1.00 53.12 73 PRO A C 1
ATOM 607 O O . PRO A 1 73 ? -14.104 2.886 21.828 1.00 53.12 73 PRO A O 1
ATOM 610 N N . ILE A 1 74 ? -12.161 1.754 21.831 1.00 54.97 74 ILE A N 1
ATOM 611 C CA . ILE A 1 74 ? -12.658 0.584 21.114 1.00 54.97 74 ILE A CA 1
ATOM 612 C C . ILE A 1 74 ? -13.561 -0.165 22.094 1.00 54.97 74 ILE A C 1
ATOM 614 O O . ILE A 1 74 ? -13.092 -0.645 23.126 1.00 54.97 74 ILE A O 1
ATOM 618 N N . GLN A 1 75 ? -14.861 -0.237 21.803 1.00 56.38 75 GLN A N 1
ATOM 619 C CA . GLN A 1 75 ? -15.753 -1.111 22.558 1.00 56.38 75 GLN A CA 1
ATOM 620 C C . GLN A 1 75 ? -15.344 -2.558 22.287 1.00 56.38 75 GLN A C 1
ATOM 622 O O . GLN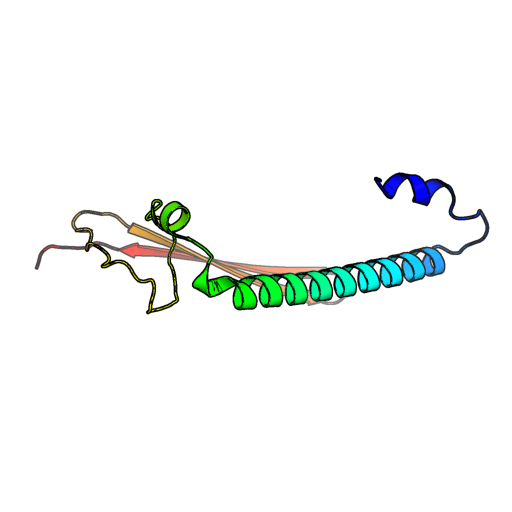 A 1 75 ? -15.283 -3.002 21.139 1.00 56.38 75 GLN A O 1
ATOM 627 N N . THR A 1 76 ? -15.022 -3.292 23.347 1.00 54.53 76 THR A N 1
ATOM 628 C CA . THR A 1 76 ? -14.666 -4.701 23.240 1.00 54.53 76 THR A CA 1
ATOM 629 C C . THR A 1 76 ? -15.892 -5.485 22.788 1.00 54.53 76 THR A C 1
ATOM 631 O O . THR A 1 76 ? -16.935 -5.493 23.437 1.00 54.53 76 THR A O 1
ATOM 634 N N . SER A 1 77 ? -15.782 -6.137 21.633 1.00 55.91 77 SER A N 1
ATOM 635 C CA . SER A 1 77 ? -16.814 -7.056 21.160 1.00 55.91 77 SER A CA 1
ATOM 636 C C . SER A 1 77 ? -16.616 -8.413 21.830 1.00 55.91 77 SER A C 1
ATOM 638 O O . SER A 1 77 ? -15.504 -8.941 21.863 1.00 55.91 77 SER A O 1
ATOM 640 N N . ASN A 1 78 ? -17.688 -8.982 22.380 1.00 60.69 78 ASN A N 1
ATOM 641 C CA . ASN A 1 78 ? -17.660 -10.330 22.934 1.00 60.69 78 ASN A CA 1
ATOM 642 C C . ASN A 1 78 ? -17.604 -11.346 21.782 1.00 60.69 78 ASN A C 1
ATOM 644 O O . ASN A 1 78 ? -18.611 -11.591 21.126 1.00 60.69 78 ASN A O 1
ATOM 648 N N . ILE A 1 79 ? -16.424 -11.921 21.536 1.00 65.69 79 ILE A N 1
ATOM 649 C CA . ILE A 1 79 ? -16.198 -12.894 20.455 1.00 65.69 79 ILE A CA 1
ATOM 650 C C . ILE A 1 79 ? -16.492 -14.353 20.855 1.00 65.69 79 ILE A C 1
ATOM 652 O O . ILE A 1 79 ? -16.154 -15.279 20.116 1.00 65.69 79 ILE A O 1
ATOM 656 N N . ARG A 1 80 ? -17.101 -14.585 22.028 1.00 68.62 80 ARG A N 1
ATOM 657 C CA . ARG A 1 80 ? -17.486 -15.931 22.487 1.00 68.62 80 ARG A CA 1
ATOM 658 C C . ARG A 1 80 ? -18.449 -16.582 21.488 1.00 68.62 80 ARG A C 1
ATOM 660 O O . ARG A 1 80 ? -19.357 -15.933 20.978 1.00 68.62 80 ARG A O 1
ATOM 667 N N . GLY A 1 81 ? -18.248 -17.870 21.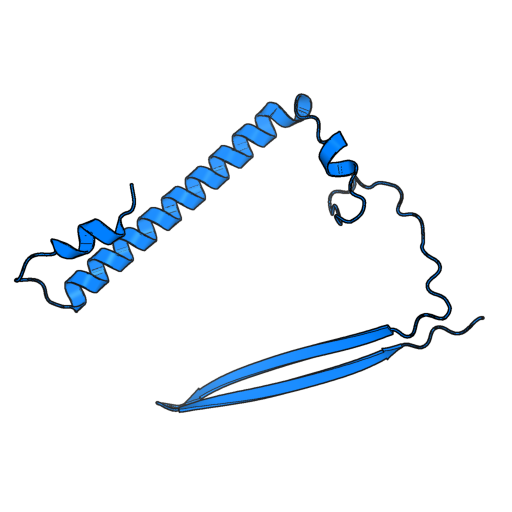208 1.00 59.56 81 GLY A N 1
ATOM 668 C CA . GLY A 1 81 ? -19.082 -18.639 20.275 1.00 59.56 81 GLY A CA 1
ATOM 669 C C . GLY A 1 81 ? -18.778 -18.430 18.784 1.00 59.56 81 GLY A C 1
ATOM 670 O O . GLY A 1 81 ? -19.360 -19.123 17.950 1.00 59.56 81 GLY A O 1
ATOM 671 N N . LEU A 1 82 ? -17.851 -17.534 18.418 1.00 59.16 82 LEU A N 1
ATOM 672 C CA . LEU A 1 82 ? -17.415 -17.384 17.027 1.00 59.16 82 LEU A CA 1
ATOM 673 C C . LEU A 1 82 ? -16.459 -18.513 16.621 1.00 59.16 82 LEU A C 1
ATOM 675 O O . LEU A 1 82 ? -15.418 -18.733 17.239 1.00 59.16 82 LEU A O 1
ATOM 679 N N . ASN A 1 83 ? -16.792 -19.190 15.522 1.00 56.84 83 ASN A N 1
ATOM 680 C CA . ASN A 1 83 ? -15.885 -20.098 14.827 1.00 56.84 83 ASN A CA 1
ATOM 681 C C . ASN A 1 83 ? -15.031 -19.287 13.851 1.00 56.84 83 ASN A C 1
ATOM 683 O O . ASN A 1 83 ? -15.488 -18.950 12.760 1.00 56.84 83 ASN A O 1
ATOM 687 N N . ILE A 1 84 ? -13.795 -18.976 14.239 1.00 72.94 84 ILE A N 1
ATOM 688 C CA . ILE A 1 84 ? -12.873 -18.206 13.399 1.00 72.94 84 ILE A CA 1
ATOM 689 C C . ILE A 1 84 ? -11.905 -19.170 12.716 1.00 72.94 84 ILE A C 1
ATOM 691 O O . ILE A 1 84 ? -11.229 -19.961 13.375 1.00 72.94 84 ILE A O 1
ATOM 695 N N . VAL A 1 85 ? -11.827 -19.096 11.388 1.00 70.62 85 VAL A N 1
ATOM 696 C CA . VAL A 1 85 ? -10.807 -19.786 10.593 1.00 70.62 85 VAL A CA 1
ATOM 697 C C . VAL A 1 85 ? -9.905 -18.723 9.990 1.00 70.62 85 VAL A C 1
ATOM 699 O O . VAL A 1 85 ? -10.361 -17.898 9.203 1.00 70.62 85 VAL A O 1
ATOM 702 N N . SER A 1 86 ? -8.634 -18.736 10.376 1.00 76.44 86 SER A N 1
ATOM 703 C CA . SER A 1 86 ? -7.599 -17.938 9.726 1.00 76.44 86 SER A CA 1
ATOM 704 C C . SER A 1 86 ? -6.961 -18.771 8.625 1.00 76.44 86 SER A C 1
ATOM 706 O O . SER A 1 86 ? -6.647 -19.941 8.847 1.00 76.44 86 SER A O 1
ATOM 708 N N . VAL A 1 87 ? -6.782 -18.185 7.445 1.00 77.94 87 VAL A N 1
ATOM 709 C CA . VAL A 1 87 ? -6.125 -18.830 6.307 1.00 77.94 87 VAL A CA 1
ATOM 710 C C . VAL A 1 87 ? -4.978 -17.933 5.881 1.00 77.94 87 VAL A C 1
ATOM 712 O O . VAL A 1 87 ? -5.186 -16.747 5.640 1.00 77.94 87 VAL A O 1
ATOM 715 N N . ASP A 1 88 ? -3.783 -18.498 5.797 1.00 79.06 88 ASP A N 1
ATOM 716 C CA . ASP A 1 88 ? -2.599 -17.806 5.303 1.00 79.06 88 ASP A CA 1
ATOM 717 C C . ASP A 1 88 ? -1.920 -18.656 4.230 1.00 79.06 88 ASP A C 1
ATOM 719 O O . ASP A 1 88 ? -1.973 -19.891 4.245 1.00 79.06 88 ASP A O 1
ATOM 723 N N . GLY A 1 89 ? -1.296 -17.990 3.271 1.00 84.06 89 GLY A N 1
ATOM 724 C CA . GLY A 1 89 ? -0.640 -18.625 2.148 1.00 84.06 89 GLY A CA 1
ATOM 725 C C . GLY A 1 89 ? 0.638 -17.898 1.786 1.00 84.06 89 GLY A C 1
ATOM 726 O O . GLY A 1 89 ? 0.707 -16.673 1.795 1.00 84.06 89 GLY A O 1
ATOM 727 N N . SER A 1 90 ? 1.659 -18.663 1.421 1.00 85.25 90 SER A N 1
ATOM 728 C CA . SER A 1 90 ? 2.902 -18.118 0.900 1.00 85.25 90 SER A CA 1
ATOM 729 C C . SER A 1 90 ? 3.298 -18.811 -0.393 1.00 85.25 90 SER A C 1
ATOM 731 O O . SER A 1 90 ? 2.987 -19.978 -0.638 1.00 85.25 90 SER A O 1
ATOM 733 N N . SER A 1 91 ? 3.976 -18.054 -1.248 1.00 84.12 91 SER A N 1
ATOM 734 C CA . SER A 1 91 ? 4.518 -18.543 -2.506 1.00 84.12 91 SER A CA 1
ATOM 735 C C . SER A 1 91 ? 6.002 -18.231 -2.562 1.00 84.12 91 SER A C 1
ATOM 737 O O . SER A 1 91 ? 6.421 -17.118 -2.239 1.00 84.12 91 SER A O 1
ATOM 739 N N . VAL A 1 92 ? 6.797 -19.209 -2.984 1.00 87.38 92 VAL A N 1
ATOM 740 C CA . VAL A 1 92 ? 8.212 -19.024 -3.294 1.00 87.38 92 VAL A CA 1
ATOM 741 C C . VAL A 1 92 ? 8.426 -19.395 -4.749 1.00 87.38 92 VAL A C 1
ATOM 743 O O . VAL A 1 92 ? 8.255 -20.550 -5.135 1.00 87.38 92 VAL A O 1
ATOM 746 N N . VAL A 1 93 ? 8.838 -18.413 -5.548 1.00 85.88 93 VAL A N 1
ATOM 747 C CA . VAL A 1 93 ? 9.188 -18.615 -6.956 1.00 85.88 93 VAL A CA 1
ATOM 748 C C . VAL A 1 93 ? 10.706 -18.595 -7.102 1.00 85.88 93 VAL A C 1
ATOM 750 O O . VAL A 1 93 ? 11.379 -17.672 -6.635 1.00 85.88 93 VAL A O 1
ATOM 753 N N . LYS A 1 94 ? 11.260 -19.619 -7.750 1.00 83.19 94 LYS A N 1
ATOM 754 C CA . LYS A 1 94 ? 12.675 -19.721 -8.112 1.00 83.19 94 LYS A CA 1
ATOM 755 C C . LYS A 1 94 ? 12.799 -19.878 -9.620 1.00 83.19 94 LYS A C 1
ATOM 757 O O . LYS A 1 94 ? 12.284 -20.832 -10.193 1.00 83.19 94 LYS A O 1
ATOM 762 N N . LYS A 1 95 ? 13.506 -18.942 -10.250 1.00 83.75 95 LYS A N 1
ATOM 763 C CA . LYS A 1 95 ? 13.803 -18.989 -11.683 1.00 83.75 95 LYS A CA 1
ATOM 764 C C . LYS A 1 95 ? 15.086 -19.773 -11.913 1.00 83.75 95 LYS A C 1
ATOM 766 O O . LYS A 1 95 ? 16.102 -19.464 -11.288 1.00 83.75 95 LYS A O 1
ATOM 771 N N . PHE A 1 96 ? 15.042 -20.761 -12.797 1.00 78.69 96 PHE A N 1
ATOM 772 C CA . PHE A 1 96 ? 16.216 -21.506 -13.237 1.00 78.69 96 PHE A CA 1
ATOM 773 C C . PHE A 1 96 ? 16.242 -21.514 -14.769 1.00 78.69 96 PHE A C 1
ATOM 775 O O . PHE A 1 96 ? 15.406 -22.142 -15.414 1.00 78.69 96 PHE A O 1
ATOM 782 N N . MET A 1 97 ? 17.200 -20.783 -15.350 1.00 83.62 97 MET A N 1
ATOM 783 C CA . MET A 1 97 ? 17.291 -20.527 -16.795 1.00 83.62 97 MET A CA 1
ATOM 784 C C . MET A 1 97 ? 16.005 -19.886 -17.355 1.00 83.62 97 MET A C 1
ATOM 786 O O . MET A 1 97 ? 15.657 -18.773 -16.972 1.00 83.62 97 MET A O 1
ATOM 790 N N . ASN A 1 98 ? 15.315 -20.575 -18.262 1.00 84.75 98 ASN A N 1
ATOM 791 C CA . ASN A 1 98 ? 14.077 -20.168 -18.924 1.00 84.75 98 ASN A CA 1
ATOM 792 C C . ASN A 1 98 ? 12.822 -20.827 -18.316 1.00 84.75 98 ASN A C 1
ATOM 794 O O . ASN A 1 98 ? 11.766 -20.809 -18.946 1.00 84.75 98 ASN A O 1
ATOM 798 N N . VAL A 1 99 ? 12.931 -21.418 -17.119 1.00 56.06 99 VAL A N 1
ATOM 799 C CA . VAL A 1 99 ? 11.831 -22.101 -16.425 1.00 56.06 99 VAL A CA 1
ATOM 800 C C . VAL A 1 99 ? 11.659 -21.539 -15.011 1.00 56.06 99 VAL A C 1
ATOM 802 O O . VAL A 1 99 ? 12.624 -21.389 -14.257 1.00 56.06 99 VAL A O 1
ATOM 805 N N . ASP A 1 100 ? 10.408 -21.266 -14.637 1.00 82.06 100 ASP A N 1
ATOM 806 C CA . ASP A 1 100 ? 10.032 -20.777 -13.310 1.00 82.06 100 ASP A CA 1
ATOM 807 C C . ASP A 1 100 ? 9.454 -21.929 -12.468 1.00 82.06 100 ASP A C 1
ATOM 809 O O . ASP A 1 100 ? 8.438 -22.527 -12.822 1.00 82.06 100 ASP A O 1
ATOM 813 N N . PHE A 1 101 ? 10.077 -22.227 -11.325 1.00 77.94 101 PHE A N 1
ATOM 814 C CA . PHE A 1 101 ? 9.575 -23.184 -10.336 1.00 77.94 101 PHE A CA 1
ATOM 815 C C . PHE A 1 101 ? 8.842 -22.436 -9.226 1.00 77.94 101 PHE A C 1
ATOM 817 O O . PHE A 1 101 ? 9.420 -21.564 -8.578 1.00 77.94 101 PHE A O 1
ATOM 824 N N . SER A 1 102 ? 7.580 -22.786 -8.985 1.00 80.12 102 SER A N 1
ATOM 825 C CA . SER A 1 102 ? 6.749 -22.145 -7.961 1.00 80.12 102 SER A CA 1
ATOM 826 C C . SER A 1 102 ? 6.342 -23.147 -6.888 1.00 80.12 102 SER A C 1
ATOM 828 O O . SER A 1 102 ? 5.767 -24.189 -7.193 1.00 80.12 102 SER A O 1
ATOM 830 N N . PHE A 1 103 ? 6.612 -22.811 -5.628 1.00 80.44 103 PHE A N 1
ATOM 831 C CA . PHE A 1 103 ? 6.192 -23.573 -4.457 1.00 80.44 103 PHE A CA 1
ATOM 832 C C . PHE A 1 103 ? 5.117 -22.795 -3.715 1.00 80.44 103 PHE A C 1
ATOM 834 O O . PHE A 1 103 ? 5.375 -21.706 -3.204 1.00 80.44 103 PHE A O 1
ATOM 841 N N . LEU A 1 104 ? 3.919 -23.367 -3.654 1.00 81.00 104 LEU A N 1
ATOM 842 C CA . LEU A 1 104 ? 2.774 -22.794 -2.959 1.00 81.00 104 LEU A CA 1
ATOM 843 C C . LEU A 1 104 ? 2.566 -23.527 -1.637 1.00 81.00 104 LEU A C 1
ATOM 845 O O . LEU A 1 104 ? 2.529 -24.757 -1.596 1.00 81.00 104 LEU A O 1
ATOM 849 N N . LYS A 1 105 ? 2.407 -22.765 -0.560 1.00 82.81 105 LYS A N 1
ATOM 850 C CA . LYS A 1 105 ? 2.062 -23.267 0.765 1.00 82.81 105 LYS A CA 1
ATOM 851 C C . LYS A 1 105 ? 0.802 -22.558 1.239 1.00 82.81 105 LYS A C 1
ATOM 853 O O . LYS A 1 105 ? 0.725 -21.339 1.164 1.00 82.81 105 LYS A O 1
ATOM 858 N N . ALA A 1 106 ? -0.148 -23.316 1.771 1.00 83.50 106 ALA A N 1
ATOM 859 C CA . ALA A 1 106 ? -1.329 -22.785 2.439 1.00 83.50 106 ALA A CA 1
ATOM 860 C C . ALA A 1 106 ? -1.467 -23.435 3.818 1.00 83.50 106 ALA A C 1
ATOM 862 O O . ALA A 1 106 ? -1.187 -24.625 3.980 1.00 83.50 106 ALA A O 1
ATOM 863 N N . ILE A 1 107 ? -1.873 -22.652 4.811 1.00 78.38 107 ILE A N 1
ATOM 864 C CA . ILE A 1 107 ? -2.172 -23.099 6.169 1.00 78.38 107 ILE A CA 1
ATOM 865 C C . ILE A 1 107 ? -3.530 -22.521 6.561 1.00 78.38 107 ILE A C 1
ATOM 867 O O . ILE A 1 107 ? -3.790 -21.340 6.353 1.00 78.38 107 ILE A O 1
ATOM 871 N N . ALA A 1 108 ? -4.373 -23.347 7.176 1.00 79.50 108 ALA A N 1
ATOM 872 C CA . ALA A 1 108 ? -5.582 -22.896 7.847 1.00 79.50 108 ALA A CA 1
ATOM 873 C C . ALA A 1 108 ? -5.498 -23.238 9.338 1.00 79.50 108 ALA A C 1
ATOM 875 O O . ALA A 1 108 ? -5.168 -24.368 9.702 1.00 79.50 108 ALA A O 1
ATOM 876 N N . VAL A 1 109 ? -5.809 -22.270 10.196 1.00 79.25 109 VAL A N 1
ATOM 877 C CA . VAL A 1 109 ? -5.885 -22.440 11.649 1.00 79.25 109 VAL A CA 1
ATOM 878 C C . VAL A 1 109 ? -7.304 -22.126 12.092 1.00 79.25 109 VAL A C 1
ATOM 880 O O . VAL A 1 109 ? -7.808 -21.026 11.867 1.00 79.25 109 VAL A O 1
ATOM 883 N N . LYS A 1 110 ? -7.957 -23.103 12.722 1.00 77.00 110 LYS A N 1
ATOM 884 C CA . LYS A 1 110 ? -9.296 -22.944 13.287 1.00 77.00 110 LYS A CA 1
ATOM 885 C C . LYS A 1 110 ? -9.192 -22.697 14.786 1.00 77.00 110 LYS A C 1
ATOM 887 O O . LYS A 1 110 ? -8.627 -23.517 15.506 1.00 77.00 110 LYS A O 1
ATOM 892 N N . TYR A 1 111 ? -9.760 -21.588 15.238 1.00 77.75 111 TYR A N 1
ATOM 893 C CA . TYR A 1 111 ? -9.822 -21.215 16.645 1.00 77.75 111 TYR A CA 1
ATOM 894 C C . TYR A 1 111 ? -11.197 -21.559 17.215 1.00 77.75 111 TYR A C 1
ATOM 896 O O . TYR A 1 111 ? -12.223 -21.311 16.579 1.00 77.75 111 TYR A O 1
ATOM 904 N N . TYR A 1 112 ? -11.201 -22.095 18.434 1.00 71.56 112 TYR A N 1
ATOM 905 C CA . TYR A 1 112 ? -12.400 -22.308 19.237 1.00 71.56 112 TYR A CA 1
ATOM 906 C C . TYR A 1 112 ? -12.232 -21.561 20.557 1.00 71.56 112 TYR A C 1
ATOM 908 O O . TYR A 1 112 ? -11.308 -21.844 21.318 1.00 71.56 112 TYR A O 1
ATOM 916 N N . PHE A 1 113 ? -13.109 -20.593 20.812 1.00 72.31 113 PHE A N 1
ATOM 917 C CA . PHE A 1 113 ? -13.106 -19.806 22.043 1.00 72.31 113 PHE A CA 1
ATOM 918 C C . PHE A 1 113 ? -14.140 -20.390 23.013 1.00 72.31 113 PHE A C 1
ATOM 920 O O . PHE A 1 113 ? -15.340 -20.187 22.826 1.00 72.31 113 PHE A O 1
ATOM 927 N N . TYR A 1 114 ? -13.671 -21.142 24.013 1.00 62.69 114 TYR A N 1
ATOM 928 C CA . TYR A 1 114 ? -14.505 -21.738 25.064 1.00 62.69 114 TYR A CA 1
ATOM 929 C C . TYR A 1 114 ? -14.736 -20.764 26.231 1.00 62.69 114 TYR A C 1
ATOM 931 O O . TYR A 1 114 ? -13.975 -19.811 26.411 1.00 62.69 114 TYR A O 1
ATOM 939 N N . GLU A 1 115 ? -15.785 -21.004 27.021 1.00 66.38 115 GLU A N 1
ATOM 940 C CA . GLU A 1 115 ? -15.976 -20.342 28.317 1.00 66.38 115 GLU A CA 1
ATOM 941 C C . GLU A 1 115 ? -14.944 -20.851 29.331 1.00 66.38 115 GLU A C 1
ATOM 943 O O . GLU A 1 115 ? -14.597 -22.034 29.328 1.00 66.38 115 GLU A O 1
ATOM 948 N N . GLY A 1 116 ? -14.440 -19.940 30.163 1.00 52.94 116 GLY A N 1
ATOM 949 C CA . GLY A 1 116 ? -13.589 -20.236 31.315 1.00 52.94 116 GLY A CA 1
ATOM 950 C C . GLY A 1 116 ? -14.302 -19.882 32.605 1.00 52.94 116 GLY A C 1
ATOM 951 O O . GLY A 1 116 ? -15.179 -18.987 32.548 1.00 52.94 116 GLY A O 1
#

Secondary structure (DSSP, 8-state):
--GGGGGGGS-TT--HHHHHHHHHHHHHHHHHHHHHHHHHHHHHHHHTTTT---HHHHT-TT-----TTT----PPP--TT-EEEEEEEEEEEEEETTEEEEEEEEEEEEEE----

Radius of gyration: 25.74 Å; chains: 1; bounding box: 36×48×70 Å

Organism: NCBI:txid412755

Sequence (116 aa):
MNFFNSINSIDSGFTKEQILTVNLKNLAQEYIDVERMKKTFVEILLANLKSLNFEELLKYPNYDIKENFIKKPIQTSNIRGLNIVSVDGSSVVKKFMNVDFSFLKAIAVKYYFYEG